Protein AF-A0A1R2CR71-F1 (afdb_monomer_lite)

Structure (mmCIF, N/CA/C/O backbone):
data_AF-A0A1R2CR71-F1
#
_entry.id   AF-A0A1R2CR71-F1
#
loop_
_atom_site.group_PDB
_atom_site.id
_atom_site.type_symbol
_atom_site.label_atom_id
_atom_site.label_alt_id
_atom_site.label_comp_id
_atom_site.label_asym_id
_atom_site.label_entity_id
_atom_site.label_seq_id
_atom_site.pdbx_PDB_ins_code
_atom_site.Cartn_x
_atom_site.Cartn_y
_atom_site.Cartn_z
_atom_site.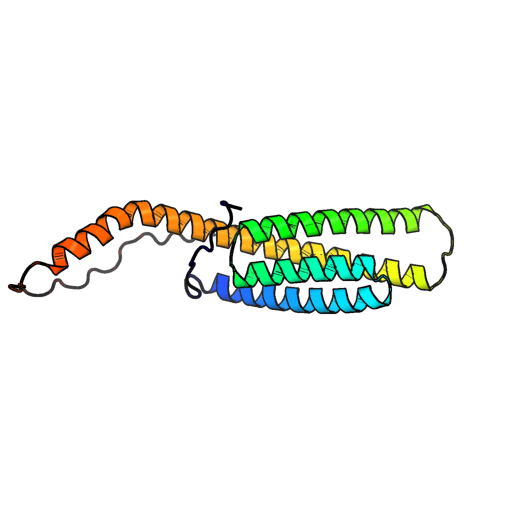occupancy
_atom_site.B_iso_or_equiv
_atom_site.auth_seq_id
_atom_site.auth_comp_id
_atom_site.auth_asym_id
_atom_site.auth_atom_id
_atom_site.pdbx_PDB_model_num
ATOM 1 N N . MET A 1 1 ? -14.706 17.260 5.181 1.00 39.84 1 MET A N 1
ATOM 2 C CA . MET A 1 1 ? -13.830 16.963 6.340 1.00 39.84 1 MET A CA 1
ATOM 3 C C . MET A 1 1 ? -14.576 16.558 7.623 1.00 39.84 1 MET A C 1
ATOM 5 O O . MET A 1 1 ? -13.911 16.230 8.588 1.00 39.84 1 MET A O 1
ATOM 9 N N . LEU A 1 2 ? -15.918 16.475 7.639 1.00 41.12 2 LEU A N 1
ATOM 10 C CA . LEU A 1 2 ? -16.713 16.030 8.805 1.00 41.12 2 LEU A CA 1
ATOM 11 C C . LEU A 1 2 ? -17.022 14.514 8.851 1.00 41.12 2 LEU A C 1
ATOM 13 O O . LEU A 1 2 ? -17.648 14.053 9.793 1.00 41.12 2 LEU A O 1
ATOM 17 N N . LEU A 1 3 ? -16.598 13.733 7.849 1.00 50.47 3 LEU A N 1
ATOM 18 C CA . LEU A 1 3 ? -16.961 12.309 7.711 1.00 50.47 3 LEU A CA 1
ATOM 19 C C . LEU A 1 3 ? -15.910 11.324 8.253 1.00 50.47 3 LEU A C 1
ATOM 21 O O . LEU A 1 3 ? -16.201 10.140 8.365 1.00 50.47 3 LEU A O 1
ATOM 25 N N . CYS A 1 4 ? -14.716 11.797 8.619 1.00 56.44 4 CYS A N 1
ATOM 26 C CA . CYS A 1 4 ? -13.617 10.961 9.115 1.00 56.44 4 CYS A CA 1
ATOM 27 C C . CYS A 1 4 ? -13.248 11.337 10.555 1.00 56.44 4 CYS A C 1
ATOM 29 O O . CYS A 1 4 ? -12.071 11.564 10.837 1.00 56.44 4 CYS A O 1
ATOM 31 N N . LEU A 1 5 ? -14.229 11.487 11.455 1.00 58.25 5 LEU A N 1
ATOM 32 C CA . LEU A 1 5 ? -13.879 11.662 12.865 1.00 58.25 5 LEU A CA 1
ATOM 33 C C . LEU A 1 5 ? -13.056 10.446 13.324 1.00 58.25 5 LEU A C 1
ATOM 35 O O . LEU A 1 5 ? -13.393 9.322 12.935 1.00 58.25 5 LEU A O 1
ATOM 39 N N . PRO A 1 6 ? -11.987 10.652 14.112 1.00 58.53 6 PRO A N 1
ATOM 40 C CA . PRO A 1 6 ? -11.279 9.552 14.737 1.00 58.53 6 PRO A CA 1
ATOM 41 C C . PRO A 1 6 ? -12.280 8.823 15.628 1.00 58.53 6 PRO A C 1
ATOM 43 O O . PRO A 1 6 ? -12.759 9.347 16.630 1.00 58.53 6 PRO A O 1
ATOM 46 N N . THR A 1 7 ? -12.661 7.630 15.201 1.00 58.28 7 THR A N 1
ATOM 47 C CA . THR A 1 7 ? -13.441 6.720 16.021 1.00 58.28 7 THR A CA 1
ATOM 48 C C . THR A 1 7 ? -12.443 6.119 16.990 1.00 58.28 7 THR A C 1
ATOM 50 O O . THR A 1 7 ? -11.529 5.421 16.549 1.00 58.28 7 THR A O 1
ATOM 53 N N . ASP A 1 8 ? -12.577 6.444 18.274 1.00 56.38 8 ASP A N 1
ATOM 54 C CA . ASP A 1 8 ? -11.731 5.966 19.376 1.00 56.38 8 ASP A CA 1
ATOM 55 C C . ASP A 1 8 ? -12.003 4.466 19.633 1.00 56.38 8 ASP A C 1
ATOM 57 O O . ASP A 1 8 ? -12.455 4.030 20.690 1.00 56.38 8 ASP A O 1
ATOM 61 N N . ILE A 1 9 ? -11.847 3.661 18.580 1.00 61.00 9 ILE A N 1
ATOM 62 C CA . ILE A 1 9 ? -12.063 2.220 18.570 1.00 61.00 9 ILE A CA 1
ATOM 63 C C . ILE A 1 9 ? -10.900 1.618 19.349 1.00 61.00 9 ILE A C 1
ATOM 65 O O . ILE A 1 9 ? -9.740 1.743 18.941 1.00 61.00 9 ILE A O 1
ATOM 69 N N . SER A 1 10 ? -11.217 0.964 20.467 1.00 60.25 10 SER A N 1
ATOM 70 C CA . SER A 1 10 ? -10.212 0.365 21.336 1.00 60.25 10 SER A CA 1
ATOM 71 C C . SER A 1 10 ? -9.370 -0.668 20.577 1.00 60.25 10 SER A C 1
ATOM 73 O O . SER A 1 10 ? -9.873 -1.493 19.810 1.00 60.25 10 SER A O 1
ATOM 75 N N . ASP A 1 11 ? -8.056 -0.645 20.813 1.00 57.25 11 ASP A N 1
ATOM 76 C CA . ASP A 1 11 ? -7.079 -1.538 20.170 1.00 57.25 11 ASP A CA 1
ATOM 77 C C . ASP A 1 11 ? -7.269 -3.031 20.513 1.00 57.25 11 ASP A C 1
ATOM 79 O O . ASP A 1 11 ? -6.599 -3.899 19.949 1.00 57.25 11 ASP A O 1
ATOM 83 N N . THR A 1 12 ? -8.182 -3.348 21.433 1.00 56.56 12 THR A N 1
ATOM 84 C CA . THR A 1 12 ? -8.388 -4.683 22.004 1.00 56.56 12 THR A CA 1
ATOM 85 C C . THR A 1 12 ? -9.752 -5.295 21.692 1.00 56.56 12 THR A C 1
ATOM 87 O O . THR A 1 12 ? -10.028 -6.391 22.177 1.00 56.56 12 THR A O 1
ATOM 90 N N . ALA A 1 13 ? -10.585 -4.654 20.864 1.00 57.03 13 ALA A N 1
ATOM 91 C CA . ALA A 1 13 ? -11.950 -5.119 20.607 1.00 57.03 13 ALA A CA 1
ATOM 92 C C . ALA A 1 13 ? -12.018 -6.547 20.027 1.00 57.03 13 ALA A C 1
ATOM 94 O O . ALA A 1 13 ? -12.940 -7.292 20.348 1.00 57.03 13 ALA A O 1
ATOM 95 N N . ASN A 1 14 ? -11.049 -6.963 19.190 1.00 65.94 14 ASN A N 1
ATOM 96 C CA . ASN A 1 14 ? -11.099 -8.291 18.575 1.00 65.94 14 ASN A CA 1
ATOM 97 C C . ASN A 1 14 ? -9.726 -8.866 18.158 1.00 65.94 14 ASN A C 1
ATOM 99 O O . ASN A 1 14 ? -8.893 -8.188 17.553 1.00 65.94 14 ASN A O 1
ATOM 103 N N . CYS A 1 15 ? -9.493 -10.164 18.402 1.00 73.62 15 CYS A N 1
ATOM 104 C CA . CYS A 1 15 ? -8.237 -10.848 18.039 1.00 73.62 15 CYS A CA 1
ATOM 105 C C . CYS A 1 15 ? -8.009 -10.890 16.511 1.00 73.62 15 CYS A C 1
ATOM 107 O O . CYS A 1 15 ? -6.866 -10.860 16.042 1.00 73.62 15 CYS A O 1
ATOM 109 N N . GLN A 1 16 ? -9.089 -10.919 15.722 1.00 76.50 16 GLN A N 1
ATOM 110 C CA . GLN A 1 16 ? -9.027 -10.854 14.257 1.00 76.50 16 GLN A CA 1
ATOM 111 C C . GLN A 1 16 ? -8.498 -9.504 13.753 1.00 76.50 16 GLN A C 1
ATOM 113 O O . GLN A 1 16 ? -7.641 -9.486 12.870 1.00 76.50 16 GLN A O 1
ATOM 118 N N . MET A 1 17 ? -8.909 -8.392 14.367 1.00 76.50 17 MET A N 1
ATOM 119 C CA . MET A 1 17 ? -8.453 -7.046 14.005 1.00 76.50 17 MET A CA 1
ATOM 120 C C . MET A 1 17 ? -6.943 -6.883 14.223 1.00 76.50 17 MET A C 1
ATOM 122 O O . MET A 1 17 ? -6.244 -6.350 13.364 1.00 76.50 17 MET A O 1
ATOM 126 N N . VAL A 1 18 ? -6.406 -7.420 15.325 1.00 80.12 18 VAL A N 1
ATOM 127 C CA . VAL A 1 18 ? -4.958 -7.384 15.605 1.00 80.12 18 VAL A CA 1
ATOM 128 C C . VAL A 1 18 ? -4.166 -8.151 14.543 1.00 80.12 18 VAL A C 1
ATOM 130 O O . VAL A 1 18 ? -3.113 -7.684 14.101 1.00 80.12 18 VAL A O 1
ATOM 133 N N . LYS A 1 19 ? -4.658 -9.318 14.104 1.00 84.88 19 LYS A N 1
ATOM 134 C CA . LYS A 1 19 ? -4.025 -10.086 13.016 1.00 84.88 19 LYS A CA 1
ATOM 135 C C . LYS A 1 19 ? -4.073 -9.312 11.701 1.00 84.88 19 LYS A C 1
ATOM 137 O O . LYS A 1 19 ? -3.054 -9.216 11.020 1.00 84.88 19 LYS A O 1
ATOM 142 N N . LEU A 1 20 ? -5.219 -8.715 11.387 1.00 84.94 20 LEU A N 1
ATOM 143 C CA . LEU A 1 20 ? -5.414 -7.932 10.174 1.00 84.94 20 LEU A CA 1
ATOM 144 C C . LEU A 1 20 ? -4.488 -6.709 10.137 1.00 84.94 20 LEU A C 1
ATOM 146 O O . LEU A 1 20 ? -3.782 -6.511 9.155 1.00 84.94 20 LEU A O 1
ATOM 150 N N . LEU A 1 21 ? -4.381 -5.958 11.237 1.00 84.88 21 LEU A N 1
ATOM 151 C CA . LEU A 1 21 ? -3.468 -4.816 11.349 1.00 84.88 21 LEU A CA 1
ATOM 152 C C . LEU A 1 21 ? -1.995 -5.208 11.174 1.00 84.88 21 LEU A C 1
ATOM 154 O O . LEU A 1 21 ? -1.229 -4.438 10.596 1.00 84.88 21 LEU A O 1
ATOM 158 N N . ARG A 1 22 ? -1.575 -6.396 11.634 1.00 86.62 22 ARG A N 1
ATOM 159 C CA . ARG A 1 22 ? -0.210 -6.893 11.371 1.00 86.62 22 ARG A CA 1
ATOM 160 C C . ARG A 1 22 ? 0.015 -7.169 9.887 1.00 86.62 22 ARG A C 1
ATOM 162 O O . ARG A 1 22 ? 1.062 -6.794 9.368 1.00 86.62 22 ARG A O 1
ATOM 169 N N . ILE A 1 23 ? -0.962 -7.778 9.213 1.00 89.44 23 ILE A N 1
ATOM 170 C CA . ILE A 1 23 ? -0.896 -8.030 7.767 1.00 89.44 23 ILE A CA 1
ATOM 171 C C . ILE A 1 23 ? -0.851 -6.700 7.004 1.00 89.44 23 ILE A C 1
ATOM 173 O O . ILE A 1 23 ? 0.014 -6.528 6.150 1.00 89.44 23 ILE A O 1
ATOM 177 N N . LEU A 1 24 ? -1.702 -5.731 7.361 1.00 87.88 24 LEU A N 1
ATOM 178 C CA . LEU A 1 24 ? -1.701 -4.393 6.755 1.00 87.88 24 LEU A CA 1
ATOM 179 C C . LEU A 1 24 ? -0.365 -3.668 6.965 1.00 87.88 24 LEU A C 1
ATOM 181 O O . LEU A 1 24 ? 0.150 -3.073 6.025 1.00 87.88 24 LEU A O 1
ATOM 185 N N . LYS A 1 25 ? 0.243 -3.756 8.157 1.00 89.19 25 LYS A N 1
ATOM 186 C CA . LYS A 1 25 ? 1.589 -3.207 8.408 1.00 89.19 25 LYS A CA 1
ATOM 187 C C . LYS A 1 25 ? 2.651 -3.860 7.522 1.00 89.19 25 LYS A C 1
ATOM 189 O O . LYS A 1 25 ? 3.493 -3.152 6.977 1.00 89.19 25 LYS A O 1
ATOM 194 N N . GLY A 1 26 ? 2.596 -5.183 7.355 1.00 90.56 26 GLY A N 1
ATOM 195 C CA . GLY A 1 26 ? 3.487 -5.910 6.448 1.00 90.56 26 GLY A CA 1
ATOM 196 C C . GLY A 1 26 ? 3.320 -5.462 4.995 1.00 90.56 26 GLY A C 1
ATOM 197 O O . GLY A 1 26 ? 4.301 -5.113 4.346 1.00 90.56 26 GLY A O 1
ATOM 198 N N . LEU A 1 27 ? 2.077 -5.381 4.512 1.00 90.38 27 LEU A N 1
ATOM 199 C CA . LEU A 1 27 ? 1.762 -4.875 3.172 1.00 90.38 27 LEU A CA 1
ATOM 200 C C . LEU A 1 27 ? 2.230 -3.431 2.982 1.00 90.38 27 LEU A C 1
ATOM 202 O O . LEU A 1 27 ? 2.790 -3.106 1.942 1.00 90.38 27 LEU A O 1
ATOM 206 N N . CYS A 1 28 ? 2.065 -2.579 3.993 1.00 90.75 28 CYS A N 1
ATOM 207 C CA . CYS A 1 28 ? 2.530 -1.199 3.950 1.00 90.75 28 CYS A CA 1
ATOM 208 C C . CYS A 1 28 ? 4.052 -1.120 3.804 1.00 90.75 28 CYS A C 1
ATOM 210 O O . CYS A 1 28 ? 4.543 -0.344 2.989 1.00 90.75 28 CYS A O 1
ATOM 212 N N . ALA A 1 29 ? 4.799 -1.937 4.552 1.00 91.88 29 ALA A N 1
ATOM 213 C CA . ALA A 1 29 ? 6.252 -1.994 4.426 1.00 91.88 29 ALA A CA 1
ATOM 214 C C . ALA A 1 29 ? 6.673 -2.438 3.016 1.00 91.88 29 ALA A C 1
ATOM 216 O O . ALA A 1 29 ? 7.530 -1.802 2.406 1.00 91.88 29 ALA A O 1
ATOM 217 N N . VAL A 1 30 ? 6.021 -3.468 2.464 1.00 91.31 30 VAL A N 1
ATOM 218 C CA . VAL A 1 30 ? 6.276 -3.921 1.087 1.00 91.31 30 VAL A CA 1
ATOM 219 C C . VAL A 1 30 ? 5.948 -2.822 0.074 1.00 91.31 30 VAL A C 1
ATOM 221 O O . VAL A 1 30 ? 6.738 -2.597 -0.837 1.00 91.31 30 VAL A O 1
ATOM 224 N N . GLN A 1 31 ? 4.843 -2.091 0.251 1.00 91.06 31 GLN A N 1
ATOM 225 C CA . GLN A 1 31 ? 4.460 -0.996 -0.643 1.00 91.06 31 GLN A CA 1
ATOM 226 C C . GLN A 1 31 ? 5.474 0.152 -0.624 1.00 91.06 31 GLN A C 1
ATOM 228 O O . GLN A 1 31 ? 5.801 0.687 -1.679 1.00 91.06 31 GLN A O 1
ATOM 233 N N . VAL A 1 32 ? 6.007 0.510 0.549 1.00 91.94 32 VAL A N 1
ATOM 234 C CA . VAL A 1 32 ? 7.067 1.526 0.663 1.00 91.94 32 VAL A CA 1
ATOM 235 C C . VAL A 1 32 ? 8.339 1.056 -0.038 1.00 91.94 32 VAL A C 1
ATOM 237 O O . VAL A 1 32 ? 8.898 1.808 -0.833 1.00 91.94 32 VAL A O 1
ATOM 240 N N . CYS A 1 33 ? 8.771 -0.187 0.197 1.00 91.38 33 CYS A N 1
ATOM 241 C CA . CYS A 1 33 ? 9.940 -0.747 -0.482 1.00 91.38 33 CYS A CA 1
ATOM 242 C C . CYS A 1 33 ? 9.760 -0.731 -2.006 1.00 91.38 33 CYS A C 1
ATOM 244 O O . CYS A 1 33 ? 10.646 -0.274 -2.722 1.00 91.38 33 CYS A O 1
ATOM 246 N N . LEU A 1 34 ? 8.599 -1.173 -2.497 1.00 88.56 34 LEU A N 1
ATOM 247 C CA . LEU A 1 34 ? 8.275 -1.186 -3.924 1.00 88.56 34 LEU A CA 1
ATOM 248 C C . LEU A 1 34 ? 8.250 0.240 -4.500 1.00 88.56 34 LEU A C 1
ATOM 250 O O . LEU A 1 34 ? 8.779 0.463 -5.583 1.00 88.56 34 LEU A O 1
ATOM 254 N N . GLY A 1 35 ? 7.735 1.219 -3.753 1.00 88.88 35 GLY A N 1
ATOM 255 C CA . GLY A 1 35 ? 7.747 2.633 -4.143 1.00 88.88 35 GLY A CA 1
ATOM 256 C C . GLY A 1 35 ? 9.151 3.206 -4.278 1.00 88.88 35 GLY A C 1
ATOM 257 O O . GLY A 1 35 ? 9.436 3.885 -5.261 1.00 88.88 35 GLY A O 1
ATOM 258 N N . ILE A 1 36 ? 10.045 2.874 -3.345 1.00 90.69 36 ILE A N 1
ATOM 259 C CA . ILE A 1 36 ? 11.458 3.269 -3.415 1.00 90.69 36 ILE A CA 1
ATOM 260 C C . ILE A 1 36 ? 12.130 2.637 -4.642 1.00 90.69 36 ILE A C 1
ATOM 262 O O . ILE A 1 36 ? 12.837 3.335 -5.362 1.00 90.69 36 ILE A O 1
ATOM 266 N N . PHE A 1 37 ? 11.875 1.353 -4.926 1.00 89.12 37 PHE A N 1
ATOM 267 C CA . PHE A 1 37 ? 12.409 0.695 -6.125 1.00 89.12 37 PHE A CA 1
ATOM 268 C C . PHE A 1 37 ? 11.903 1.332 -7.425 1.00 89.12 37 PHE A C 1
ATOM 270 O O . PHE A 1 37 ? 12.702 1.563 -8.328 1.00 89.12 37 PHE A O 1
ATOM 277 N N . ILE A 1 38 ? 10.610 1.668 -7.511 1.00 86.69 38 ILE A N 1
ATOM 278 C CA . ILE A 1 38 ? 10.045 2.366 -8.680 1.00 86.69 38 ILE A CA 1
ATOM 279 C C . ILE A 1 38 ? 10.670 3.743 -8.854 1.00 86.69 38 ILE A C 1
ATOM 281 O O . ILE A 1 38 ? 10.939 4.139 -9.982 1.00 86.69 38 ILE A O 1
ATOM 285 N N . MET A 1 39 ? 10.933 4.460 -7.761 1.00 89.06 39 MET A N 1
ATOM 286 C CA . MET A 1 39 ? 11.471 5.818 -7.816 1.00 89.06 39 MET A CA 1
ATOM 287 C C . MET A 1 39 ? 12.841 5.896 -8.515 1.00 89.06 39 MET A C 1
ATOM 289 O O . MET A 1 39 ? 13.167 6.937 -9.079 1.00 89.06 39 MET A O 1
ATOM 293 N N . PHE A 1 40 ? 13.622 4.808 -8.520 1.00 87.50 40 PHE A N 1
ATOM 294 C CA . PHE A 1 40 ? 14.883 4.730 -9.269 1.00 87.50 40 PHE A CA 1
ATOM 295 C C . PHE A 1 40 ? 14.698 4.639 -10.790 1.00 87.50 40 PHE A C 1
ATOM 297 O O . PHE A 1 40 ? 15.634 4.950 -11.520 1.00 87.50 40 PHE A O 1
ATOM 304 N N . ILE A 1 41 ? 13.523 4.216 -11.260 1.00 84.56 41 ILE A N 1
ATOM 305 C CA . ILE A 1 41 ? 13.203 4.048 -12.685 1.00 84.56 41 ILE A CA 1
ATOM 306 C C . ILE A 1 41 ? 12.333 5.215 -13.165 1.00 84.56 41 ILE A C 1
ATOM 308 O O . ILE A 1 41 ? 12.655 5.871 -14.150 1.00 84.56 41 ILE A O 1
ATOM 312 N N . ASP A 1 42 ? 11.242 5.491 -12.450 1.00 84.69 42 ASP A N 1
ATOM 313 C CA . ASP A 1 42 ? 10.310 6.580 -12.731 1.00 84.69 42 ASP A CA 1
ATOM 314 C C . ASP A 1 42 ? 9.929 7.301 -11.431 1.00 84.69 42 ASP A C 1
ATOM 316 O O . ASP A 1 42 ? 9.157 6.812 -10.597 1.00 84.69 42 ASP A O 1
ATOM 320 N N . ILE A 1 43 ? 10.473 8.507 -11.277 1.00 87.12 43 ILE A N 1
ATOM 321 C CA . ILE A 1 43 ? 10.291 9.353 -10.097 1.00 87.12 43 ILE A CA 1
ATOM 322 C C . ILE A 1 43 ? 8.809 9.687 -9.886 1.00 87.12 43 ILE A C 1
ATOM 324 O O . ILE A 1 43 ? 8.346 9.687 -8.744 1.00 87.12 43 ILE A O 1
ATOM 328 N N . TRP A 1 44 ? 8.047 9.954 -10.952 1.00 86.00 44 TRP A N 1
ATOM 329 C CA . TRP A 1 44 ? 6.659 10.402 -10.817 1.00 86.00 44 TRP A CA 1
ATOM 330 C C . TRP A 1 44 ? 5.756 9.272 -10.317 1.00 86.00 44 TRP A C 1
ATOM 332 O O . TRP A 1 44 ? 5.019 9.444 -9.339 1.00 86.00 44 TRP A O 1
ATOM 342 N N . SER A 1 45 ? 5.872 8.090 -10.928 1.00 84.25 45 SER A N 1
ATOM 343 C CA . SER A 1 45 ? 5.174 6.881 -10.473 1.00 84.25 45 SER A CA 1
ATOM 344 C C . SER A 1 45 ? 5.598 6.480 -9.055 1.00 84.25 45 SER A C 1
ATOM 346 O O . SER A 1 45 ? 4.747 6.149 -8.223 1.00 84.25 45 SER A O 1
ATOM 348 N N . GLY A 1 46 ? 6.890 6.602 -8.725 1.00 86.44 46 GLY A N 1
ATOM 349 C CA . GLY A 1 46 ? 7.410 6.339 -7.380 1.00 86.44 46 GLY A CA 1
ATOM 350 C C . GLY A 1 46 ? 6.806 7.256 -6.310 1.00 86.44 46 GLY A C 1
ATOM 351 O O . GLY A 1 46 ? 6.375 6.779 -5.257 1.00 86.44 46 GLY A O 1
ATOM 352 N N . ILE A 1 47 ? 6.700 8.561 -6.591 1.00 88.69 47 ILE A N 1
ATOM 353 C CA . ILE A 1 47 ? 6.082 9.541 -5.680 1.00 88.69 47 ILE A CA 1
ATOM 354 C C . ILE A 1 47 ? 4.604 9.215 -5.445 1.00 88.69 47 ILE A C 1
ATOM 356 O O . ILE A 1 47 ? 4.153 9.234 -4.297 1.00 88.69 47 ILE A O 1
ATOM 360 N N . MET A 1 48 ? 3.852 8.877 -6.496 1.00 86.88 48 MET A N 1
ATOM 361 C CA . MET A 1 48 ? 2.442 8.491 -6.359 1.00 86.88 48 MET A CA 1
ATOM 362 C C . MET A 1 48 ? 2.278 7.230 -5.501 1.00 86.88 48 MET A C 1
ATOM 364 O O . MET A 1 48 ? 1.392 7.174 -4.641 1.00 86.88 48 MET A O 1
ATOM 368 N N . LEU A 1 49 ? 3.168 6.247 -5.665 1.00 87.56 49 LEU A N 1
ATOM 369 C CA . LEU A 1 49 ? 3.146 5.022 -4.867 1.00 87.56 49 LEU A CA 1
ATOM 370 C C . LEU A 1 49 ? 3.466 5.287 -3.386 1.00 87.56 49 LEU A C 1
ATOM 372 O O . LEU A 1 49 ? 2.824 4.716 -2.500 1.00 87.56 49 LEU A O 1
ATOM 376 N N . LEU A 1 50 ? 4.428 6.175 -3.112 1.00 89.25 50 LEU A N 1
ATOM 377 C CA . LEU A 1 50 ? 4.777 6.608 -1.756 1.00 89.25 50 LEU A CA 1
ATOM 378 C C . LEU A 1 50 ? 3.651 7.412 -1.102 1.00 89.25 50 LEU A C 1
ATOM 380 O O . LEU A 1 50 ? 3.376 7.222 0.084 1.00 89.25 50 LEU A O 1
ATOM 384 N N . LEU A 1 51 ? 2.952 8.257 -1.863 1.00 89.12 51 LEU A N 1
ATOM 385 C CA . LEU A 1 51 ? 1.769 8.964 -1.377 1.00 89.12 51 LEU A CA 1
ATOM 386 C C . LEU A 1 51 ? 0.660 7.975 -0.988 1.00 89.12 51 LEU A C 1
ATOM 388 O O . LEU A 1 51 ? 0.056 8.105 0.080 1.00 89.12 51 LEU A O 1
ATOM 392 N N . ALA A 1 52 ? 0.432 6.944 -1.807 1.00 87.62 52 ALA A N 1
ATOM 393 C CA . ALA A 1 52 ? -0.508 5.876 -1.481 1.00 87.62 52 ALA A CA 1
ATOM 394 C C . ALA A 1 52 ? -0.085 5.108 -0.215 1.00 87.62 52 ALA A C 1
ATOM 396 O O . ALA A 1 52 ? -0.925 4.828 0.643 1.00 87.62 52 ALA A O 1
ATOM 397 N N . ALA A 1 53 ? 1.211 4.829 -0.047 1.00 89.25 53 ALA A N 1
ATOM 398 C CA . ALA A 1 53 ? 1.740 4.211 1.167 1.00 89.25 53 ALA A CA 1
ATOM 399 C C . ALA A 1 53 ? 1.554 5.105 2.407 1.00 89.25 53 ALA A C 1
ATOM 401 O O . ALA A 1 53 ? 1.198 4.608 3.474 1.00 89.25 53 ALA A O 1
ATOM 402 N N . LEU A 1 54 ? 1.712 6.426 2.275 1.00 88.69 54 LEU A N 1
ATOM 403 C CA . LEU A 1 54 ? 1.465 7.383 3.357 1.00 88.69 54 LEU A CA 1
ATOM 404 C C . LEU A 1 54 ? -0.004 7.366 3.796 1.00 88.69 54 LEU A C 1
ATOM 406 O O . LEU A 1 54 ? -0.290 7.305 4.993 1.00 88.69 54 LEU A O 1
ATOM 410 N N . ILE A 1 55 ? -0.944 7.347 2.846 1.00 87.56 55 ILE A N 1
ATOM 411 C CA . ILE A 1 55 ? -2.374 7.190 3.157 1.00 87.56 55 ILE A CA 1
ATOM 412 C C . ILE A 1 55 ? -2.617 5.857 3.871 1.00 87.56 55 ILE A C 1
ATOM 414 O O . ILE A 1 55 ? -3.404 5.796 4.814 1.00 87.56 55 ILE A O 1
ATOM 418 N N . PHE A 1 56 ? -1.908 4.800 3.484 1.00 87.62 56 PHE A N 1
ATOM 419 C CA . PHE A 1 56 ? -2.035 3.500 4.129 1.00 87.62 56 PHE A CA 1
ATOM 420 C C . PHE A 1 56 ? -1.524 3.498 5.580 1.00 87.62 56 PHE A C 1
ATOM 422 O O . PHE A 1 56 ? -2.161 2.916 6.460 1.00 87.62 56 PHE A O 1
ATOM 429 N N . VAL A 1 57 ? -0.447 4.233 5.876 1.00 87.88 57 VAL A N 1
ATOM 430 C CA . VAL A 1 57 ? -0.006 4.487 7.261 1.00 87.88 57 VAL A CA 1
ATOM 431 C C . VAL A 1 57 ? -1.083 5.238 8.043 1.00 87.88 57 VAL A C 1
ATOM 433 O O . VAL A 1 57 ? -1.402 4.858 9.174 1.00 87.88 57 VAL A O 1
ATOM 436 N N . LEU A 1 58 ? -1.699 6.257 7.436 1.00 85.31 58 LEU A N 1
ATOM 437 C CA . LEU A 1 58 ? -2.795 6.996 8.064 1.00 85.31 58 LEU A CA 1
ATOM 438 C C . LEU A 1 58 ? -4.003 6.101 8.352 1.00 85.31 58 LEU A C 1
ATOM 440 O O . LEU A 1 58 ? -4.618 6.252 9.406 1.00 85.31 58 LEU A O 1
ATOM 444 N N . VAL A 1 59 ? -4.325 5.145 7.478 1.00 85.00 59 VAL A N 1
ATOM 445 C CA . VAL A 1 59 ? -5.368 4.136 7.730 1.00 85.00 59 VAL A CA 1
ATOM 446 C C . VAL A 1 59 ? -5.043 3.319 8.981 1.00 85.00 59 VAL A C 1
ATOM 448 O O . VAL A 1 59 ? -5.909 3.139 9.835 1.00 85.00 59 VAL A O 1
ATOM 451 N N . ILE A 1 60 ? -3.797 2.863 9.124 1.00 84.56 60 ILE A N 1
ATOM 452 C CA . ILE A 1 60 ? -3.364 2.055 10.276 1.00 84.56 60 ILE A CA 1
ATOM 453 C C . ILE A 1 60 ? -3.441 2.860 11.582 1.00 84.56 60 ILE A C 1
ATOM 455 O O . ILE A 1 60 ? -3.793 2.303 12.622 1.00 84.56 60 ILE A O 1
ATOM 459 N N . TRP A 1 61 ? -3.112 4.154 11.540 1.00 83.00 61 TRP A N 1
ATOM 460 C CA . TRP A 1 61 ? -3.099 5.019 12.725 1.00 83.00 61 TRP A CA 1
ATOM 461 C C . TRP A 1 61 ? -4.492 5.498 13.124 1.00 83.00 61 TRP A C 1
ATOM 463 O O . TRP A 1 61 ? -4.881 5.369 14.280 1.00 83.00 61 TRP A O 1
ATOM 473 N N . THR A 1 62 ? -5.244 6.043 12.168 1.00 80.00 62 THR A N 1
ATOM 474 C CA . T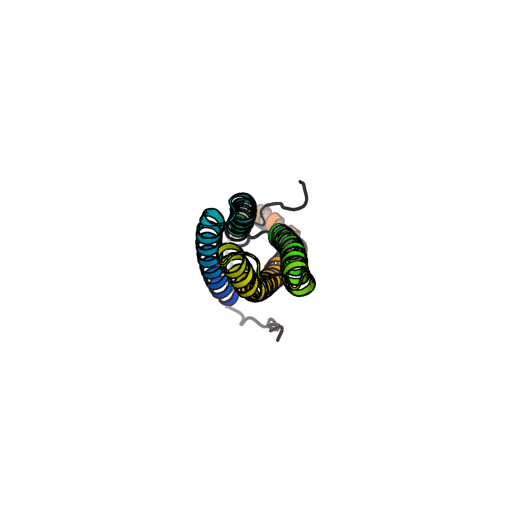HR A 1 62 ? -6.561 6.648 12.425 1.00 80.00 62 THR A CA 1
ATOM 475 C C . THR A 1 62 ? -7.677 5.619 12.526 1.00 80.00 62 THR A C 1
ATOM 477 O O . THR A 1 62 ? -8.747 5.944 13.033 1.00 80.00 62 THR A O 1
ATOM 480 N N . LYS A 1 63 ? -7.453 4.399 12.011 1.00 80.12 63 LYS A N 1
ATOM 481 C CA . LYS A 1 63 ? -8.438 3.307 11.944 1.00 80.12 63 LYS A CA 1
ATOM 482 C C . LYS A 1 63 ? -9.780 3.740 11.338 1.00 80.12 63 LYS A C 1
ATOM 484 O O . LYS A 1 63 ? -10.827 3.173 11.634 1.00 80.12 63 LYS A O 1
ATOM 489 N N . SER A 1 64 ? -9.752 4.756 10.474 1.00 81.31 64 SER A N 1
ATOM 490 C CA . SER A 1 64 ? -10.949 5.318 9.862 1.00 81.31 64 SER A CA 1
ATOM 491 C C . SER A 1 64 ? -11.300 4.565 8.582 1.00 81.31 64 SER A C 1
ATOM 493 O O . SER A 1 64 ? -10.542 4.561 7.609 1.00 81.31 64 SER A O 1
ATOM 495 N N . TRP A 1 65 ? -12.494 3.977 8.556 1.00 82.06 65 TRP A N 1
ATOM 496 C CA . TRP A 1 65 ? -13.074 3.312 7.386 1.00 82.06 65 TRP A CA 1
ATOM 497 C C . TRP A 1 65 ? -13.088 4.188 6.120 1.00 82.06 65 TRP A C 1
ATOM 499 O O . TRP A 1 65 ? -12.886 3.679 5.019 1.00 82.06 65 TRP A O 1
ATOM 509 N N . CYS A 1 66 ? -13.258 5.505 6.250 1.00 83.81 66 CYS A N 1
ATOM 510 C CA . CYS A 1 66 ? -13.230 6.426 5.114 1.00 83.81 66 CYS A CA 1
ATOM 511 C C . CYS A 1 66 ? -11.851 6.500 4.446 1.00 83.81 66 CYS A C 1
ATOM 513 O O . CYS A 1 66 ? -11.766 6.554 3.219 1.00 83.81 66 CYS A O 1
ATOM 515 N N . MET A 1 67 ? -10.769 6.453 5.229 1.00 85.94 67 MET A N 1
ATOM 516 C CA . MET A 1 67 ? -9.407 6.464 4.688 1.00 85.94 67 MET A CA 1
ATOM 517 C C . MET A 1 67 ? -9.116 5.173 3.910 1.00 85.94 67 MET A C 1
ATOM 519 O O . MET A 1 67 ? -8.440 5.225 2.884 1.00 85.94 67 MET A O 1
ATOM 523 N N . CYS A 1 68 ? -9.696 4.035 4.321 1.00 86.88 68 CYS A N 1
ATOM 524 C CA . CYS A 1 68 ? -9.623 2.788 3.551 1.00 86.88 68 CYS A CA 1
ATOM 525 C C . CYS A 1 68 ? -10.254 2.942 2.161 1.00 86.88 68 CYS A C 1
ATOM 527 O O . CYS A 1 68 ? -9.675 2.496 1.175 1.00 86.88 68 CYS A O 1
ATOM 529 N N . VAL A 1 69 ? -11.422 3.589 2.068 1.00 89.12 69 VAL A N 1
ATOM 530 C CA . VAL A 1 69 ? -12.102 3.816 0.780 1.00 89.12 69 VAL A CA 1
ATOM 531 C C . VAL A 1 69 ? -11.272 4.728 -0.120 1.00 89.12 69 VAL A C 1
ATOM 533 O O . VAL A 1 69 ? -11.074 4.408 -1.290 1.00 89.12 69 VAL A O 1
ATOM 536 N N . MET A 1 70 ? -10.740 5.824 0.426 1.00 88.19 70 MET A N 1
ATOM 537 C CA . MET A 1 70 ? -9.875 6.740 -0.327 1.00 88.19 70 MET A CA 1
ATOM 538 C C . MET A 1 70 ? -8.622 6.027 -0.849 1.00 88.19 70 MET A C 1
ATOM 540 O O . MET A 1 70 ? -8.255 6.207 -2.009 1.00 88.19 70 MET A O 1
ATOM 544 N N . TYR A 1 71 ? -8.011 5.165 -0.031 1.00 90.50 71 TYR A N 1
ATOM 545 C CA . TYR A 1 71 ? -6.885 4.335 -0.457 1.00 90.50 71 TYR A CA 1
ATOM 546 C C . TYR A 1 71 ? -7.270 3.375 -1.593 1.00 90.50 71 TYR A C 1
ATOM 548 O O . TYR A 1 71 ? -6.546 3.295 -2.584 1.00 90.50 71 TYR A O 1
ATOM 556 N N . ILE A 1 72 ? -8.411 2.679 -1.495 1.00 91.19 72 ILE A N 1
ATOM 557 C CA . ILE A 1 72 ? -8.880 1.759 -2.546 1.00 91.19 72 ILE A CA 1
ATOM 558 C C . ILE A 1 72 ? -9.096 2.507 -3.866 1.00 91.19 72 ILE A C 1
ATOM 560 O O . ILE A 1 72 ? -8.645 2.035 -4.907 1.00 91.19 72 ILE A O 1
ATOM 564 N N . LEU A 1 73 ? -9.747 3.674 -3.834 1.00 91.38 73 LEU A N 1
ATOM 565 C CA . LEU A 1 73 ? -9.974 4.485 -5.035 1.00 91.38 73 LEU A CA 1
ATOM 566 C C . LEU A 1 73 ? -8.656 4.924 -5.680 1.00 91.38 73 LEU A C 1
ATOM 568 O O . LEU A 1 73 ? -8.500 4.798 -6.893 1.00 91.38 73 LEU A O 1
ATOM 572 N N . LEU A 1 74 ? -7.692 5.373 -4.872 1.00 90.31 74 LEU A N 1
ATOM 573 C CA . LEU A 1 74 ? -6.373 5.760 -5.366 1.00 90.31 74 LEU A CA 1
ATOM 574 C C . LEU A 1 74 ? -5.636 4.571 -6.004 1.00 90.31 74 LEU A C 1
ATOM 576 O O . LEU A 1 74 ? -5.090 4.705 -7.097 1.00 90.31 74 LEU A O 1
ATOM 580 N N . CYS A 1 75 ? -5.680 3.394 -5.371 1.00 89.75 75 CYS A N 1
ATOM 581 C CA . CYS A 1 75 ? -5.077 2.177 -5.919 1.00 89.75 75 CYS A CA 1
ATOM 582 C C . CYS A 1 75 ? -5.745 1.739 -7.227 1.00 89.75 75 CYS A C 1
ATOM 584 O O . CYS A 1 75 ? -5.054 1.281 -8.130 1.00 89.75 75 CYS A O 1
ATOM 586 N N . MET A 1 76 ? -7.066 1.899 -7.357 1.00 90.31 76 MET A N 1
ATOM 587 C CA . MET A 1 76 ? -7.789 1.589 -8.597 1.00 90.31 76 MET A CA 1
ATOM 588 C C . MET A 1 76 ? -7.411 2.532 -9.746 1.00 90.31 76 MET A C 1
ATOM 590 O O . MET A 1 76 ? -7.232 2.073 -10.874 1.00 90.31 76 MET A O 1
ATOM 594 N N . MET A 1 77 ? -7.252 3.832 -9.472 1.00 89.69 77 MET A N 1
ATOM 595 C CA . MET A 1 77 ? -6.789 4.797 -10.478 1.00 89.69 77 MET A CA 1
ATOM 596 C C . MET A 1 77 ? -5.363 4.484 -10.956 1.00 89.69 77 MET A C 1
ATOM 598 O O . MET A 1 77 ? -5.089 4.500 -12.159 1.00 89.69 77 MET A O 1
ATOM 602 N N . ASP A 1 78 ? -4.464 4.149 -10.028 1.00 88.31 78 ASP A N 1
ATOM 603 C CA . ASP A 1 78 ? -3.083 3.776 -10.358 1.00 88.31 78 ASP A CA 1
ATOM 604 C C . ASP A 1 78 ? -3.013 2.426 -11.100 1.00 88.31 78 ASP A C 1
ATOM 606 O O . ASP A 1 78 ? -2.244 2.266 -12.052 1.00 88.31 78 ASP A O 1
ATOM 610 N N . LEU A 1 79 ? -3.885 1.471 -10.751 1.00 87.75 79 LEU A N 1
ATOM 611 C CA . LEU A 1 79 ? -4.052 0.217 -11.491 1.00 87.75 79 LEU A CA 1
ATOM 612 C C . LEU A 1 79 ? -4.499 0.457 -12.933 1.00 87.75 79 LEU A C 1
ATOM 614 O O . LEU A 1 79 ? -3.899 -0.107 -13.843 1.00 87.75 79 LEU A O 1
ATOM 618 N N . MET A 1 80 ? -5.510 1.301 -13.165 1.00 89.44 80 MET A N 1
ATOM 619 C CA . MET A 1 80 ? -5.948 1.621 -14.530 1.00 89.44 80 MET A CA 1
ATOM 620 C C . MET A 1 80 ? -4.822 2.236 -15.360 1.00 89.44 80 MET A C 1
ATOM 622 O O . MET A 1 80 ? -4.605 1.821 -16.497 1.00 89.44 80 MET A O 1
ATOM 626 N N . THR A 1 81 ? -4.074 3.172 -14.775 1.00 86.94 81 THR A N 1
ATOM 627 C CA . THR A 1 81 ? -2.928 3.807 -15.441 1.00 86.94 81 THR A CA 1
ATOM 628 C C . THR A 1 81 ? -1.851 2.774 -15.785 1.00 86.94 81 THR A C 1
ATOM 630 O O . THR A 1 81 ? -1.323 2.763 -16.895 1.00 86.94 81 THR A O 1
ATOM 633 N N . SER A 1 82 ? -1.590 1.842 -14.865 1.00 84.44 82 SER A N 1
ATOM 634 C CA . SER A 1 82 ? -0.643 0.740 -15.060 1.00 84.44 82 SER A CA 1
ATOM 635 C C . SER A 1 82 ? -1.078 -0.204 -16.192 1.00 84.44 82 SER A C 1
ATOM 637 O O . SER A 1 82 ? -0.258 -0.580 -17.025 1.00 84.44 82 SER A O 1
ATOM 639 N N . ILE A 1 83 ? -2.370 -0.553 -16.266 1.00 87.56 83 ILE A N 1
ATOM 640 C CA . ILE A 1 83 ? -2.925 -1.396 -17.340 1.00 87.56 83 ILE A CA 1
ATOM 641 C C . ILE A 1 83 ? -2.807 -0.694 -18.695 1.00 87.56 83 ILE A C 1
ATOM 643 O O . ILE A 1 83 ? -2.425 -1.335 -19.669 1.00 87.56 83 ILE A O 1
ATOM 647 N N . MET A 1 84 ? -3.109 0.607 -18.769 1.00 86.94 84 MET A N 1
ATOM 648 C CA . MET A 1 84 ? -2.965 1.380 -20.009 1.00 86.94 84 MET A CA 1
ATOM 649 C C . MET A 1 84 ? -1.515 1.394 -20.498 1.00 86.94 84 MET A C 1
ATOM 651 O O . MET A 1 84 ? -1.270 1.183 -21.682 1.00 86.94 84 MET A O 1
ATOM 655 N N . LEU A 1 85 ? -0.554 1.581 -19.590 1.00 83.31 85 LEU A N 1
ATOM 656 C CA . LEU A 1 85 ? 0.867 1.592 -19.932 1.00 83.31 85 LEU A CA 1
ATOM 657 C C . LEU A 1 85 ? 1.337 0.231 -20.463 1.00 83.31 85 LEU A C 1
ATOM 659 O O . LEU A 1 85 ? 1.993 0.162 -21.501 1.00 83.31 85 LEU A O 1
ATOM 663 N N . VAL A 1 86 ? 0.949 -0.855 -19.791 1.00 84.62 86 VAL A N 1
ATOM 664 C CA . VAL A 1 86 ? 1.244 -2.224 -20.239 1.00 84.62 86 VAL A CA 1
ATOM 665 C C . VAL A 1 86 ? 0.557 -2.531 -21.576 1.00 84.62 86 VAL A C 1
ATOM 667 O O . VAL A 1 86 ? 1.164 -3.136 -22.456 1.00 84.62 86 VAL A O 1
ATOM 670 N N . GLY A 1 87 ? -0.692 -2.098 -21.758 1.00 84.94 87 GLY A N 1
ATOM 671 C CA . GLY A 1 87 ? -1.441 -2.278 -23.003 1.00 84.94 87 GLY A CA 1
ATOM 672 C C . GLY A 1 87 ? -0.787 -1.571 -24.189 1.00 84.94 87 GLY A C 1
ATOM 673 O O . GLY A 1 87 ? -0.640 -2.175 -25.249 1.00 84.94 87 GLY A O 1
ATOM 674 N N . ASN A 1 88 ? -0.327 -0.333 -23.992 1.00 84.56 88 ASN A N 1
ATOM 675 C CA . ASN A 1 88 ? 0.404 0.414 -25.017 1.00 84.56 88 ASN A CA 1
ATOM 676 C C . ASN A 1 88 ? 1.719 -0.285 -25.389 1.00 84.56 88 ASN A C 1
ATOM 678 O O . ASN A 1 88 ? 2.014 -0.425 -26.573 1.00 84.56 88 ASN A O 1
ATOM 682 N N . TYR A 1 89 ? 2.453 -0.812 -24.402 1.00 81.44 89 TYR A N 1
ATOM 683 C CA . TYR A 1 89 ? 3.685 -1.567 -24.648 1.00 81.44 89 TYR A CA 1
ATOM 684 C C . TYR A 1 89 ? 3.462 -2.794 -25.546 1.00 81.44 89 TYR A C 1
ATOM 686 O O . TYR A 1 89 ? 4.219 -3.017 -26.487 1.00 81.44 89 TYR A O 1
ATOM 694 N N . PHE A 1 90 ? 2.403 -3.574 -25.302 1.00 82.56 90 PHE A N 1
ATOM 695 C CA . PHE A 1 90 ? 2.084 -4.729 -26.152 1.00 82.56 90 PHE A CA 1
ATOM 696 C C . PHE A 1 90 ? 1.486 -4.343 -27.510 1.00 82.56 90 PHE A C 1
ATOM 698 O O . PHE A 1 90 ? 1.596 -5.116 -28.459 1.00 82.56 90 PHE A O 1
ATOM 705 N N . SER A 1 91 ? 0.842 -3.178 -27.612 1.00 84.12 91 SER A N 1
ATOM 706 C CA . SER A 1 91 ? 0.224 -2.713 -28.855 1.00 84.12 91 SER A CA 1
ATOM 707 C C . SER A 1 91 ? 1.246 -2.187 -29.864 1.00 84.12 91 SER A C 1
ATOM 709 O O . SER A 1 91 ? 1.037 -2.349 -31.066 1.00 84.12 91 SER A O 1
ATOM 711 N N . ASP A 1 92 ? 2.332 -1.559 -29.406 1.00 75.56 92 ASP A N 1
ATOM 712 C CA . ASP A 1 92 ? 3.234 -0.826 -30.300 1.00 75.56 92 ASP A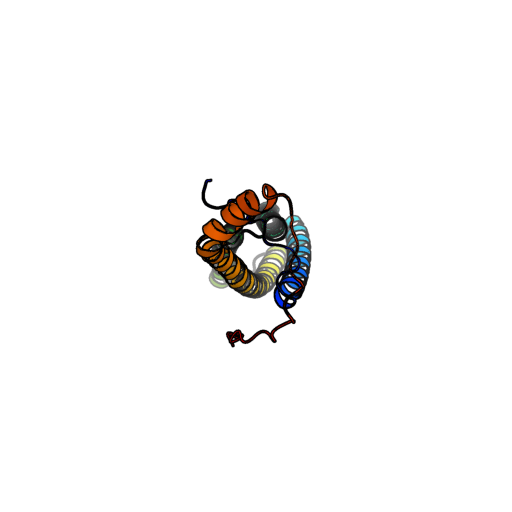 CA 1
ATOM 713 C C . ASP A 1 92 ? 4.247 -1.698 -31.066 1.00 75.56 92 ASP A C 1
ATOM 715 O O . ASP A 1 92 ? 4.927 -1.171 -31.942 1.00 75.56 92 ASP A O 1
ATOM 719 N N . ASN A 1 93 ? 4.327 -3.019 -30.831 1.00 60.34 93 ASN A N 1
ATOM 720 C CA . ASN A 1 93 ? 5.163 -3.997 -31.572 1.00 60.34 93 ASN A CA 1
ATOM 721 C C . ASN A 1 93 ? 6.648 -3.617 -31.787 1.00 60.34 93 ASN A C 1
ATOM 723 O O . ASN A 1 93 ? 7.369 -4.309 -32.510 1.00 60.34 93 ASN A O 1
ATOM 727 N N . ASN A 1 94 ? 7.125 -2.542 -31.168 1.00 56.84 94 ASN A N 1
ATOM 728 C CA . ASN A 1 94 ? 8.486 -2.067 -31.296 1.00 56.84 94 ASN A CA 1
ATOM 729 C C . ASN A 1 94 ? 9.335 -2.681 -30.183 1.00 56.84 94 ASN A C 1
ATOM 731 O O . ASN A 1 94 ? 8.900 -2.702 -29.030 1.00 56.84 94 ASN A O 1
ATOM 735 N N . PRO A 1 95 ? 10.556 -3.147 -30.491 1.00 58.06 95 PRO A N 1
ATOM 736 C CA . PRO A 1 95 ? 11.521 -3.526 -29.474 1.00 58.06 95 PRO A CA 1
ATOM 737 C C . PRO A 1 95 ? 12.017 -2.242 -28.800 1.00 58.06 95 PRO A C 1
ATOM 739 O O . PRO A 1 95 ? 13.062 -1.699 -29.147 1.00 58.06 95 PRO A O 1
ATOM 742 N N . THR A 1 96 ? 11.214 -1.685 -27.896 1.00 57.06 96 THR A N 1
ATOM 743 C CA . THR A 1 96 ? 11.646 -0.583 -27.037 1.00 57.06 96 THR A CA 1
ATOM 744 C C . THR A 1 96 ? 12.808 -1.055 -26.174 1.00 57.06 96 THR A C 1
ATOM 746 O O . THR A 1 96 ? 12.783 -2.181 -25.677 1.00 57.06 96 THR A O 1
ATOM 749 N N . GLU A 1 97 ? 13.790 -0.165 -26.042 1.00 65.56 97 GLU A N 1
ATOM 750 C CA . GLU A 1 97 ? 15.032 -0.260 -25.271 1.00 65.56 97 GLU A CA 1
ATOM 751 C C . GLU A 1 97 ? 14.884 -1.053 -23.960 1.00 65.56 97 GLU A C 1
ATOM 753 O O . GLU A 1 97 ? 13.843 -0.992 -23.302 1.00 65.56 97 GLU A O 1
ATOM 758 N N . ASP A 1 98 ? 15.937 -1.778 -23.566 1.00 67.62 98 ASP A N 1
ATOM 759 C CA . ASP A 1 98 ? 15.958 -2.684 -22.402 1.00 67.62 98 ASP A CA 1
ATOM 760 C C . ASP A 1 98 ? 15.409 -2.043 -21.106 1.00 67.62 98 ASP A C 1
ATOM 762 O O . ASP A 1 98 ? 14.772 -2.717 -20.291 1.00 67.62 98 ASP A O 1
ATOM 766 N N . ASP A 1 99 ? 15.560 -0.725 -20.946 1.00 67.69 99 ASP A N 1
ATOM 767 C CA . ASP A 1 99 ? 15.035 0.046 -19.813 1.00 67.69 99 ASP A CA 1
ATOM 768 C C . ASP A 1 99 ? 13.494 0.027 -19.729 1.00 67.69 99 ASP A C 1
ATOM 770 O O . ASP A 1 99 ? 12.915 -0.026 -18.637 1.00 67.69 99 ASP A O 1
ATOM 774 N N . PHE A 1 100 ? 12.800 -0.012 -20.871 1.00 76.00 100 PHE A N 1
ATOM 775 C CA . PHE A 1 100 ? 11.337 -0.076 -20.930 1.00 76.00 100 PHE A CA 1
ATOM 776 C C . PHE A 1 100 ? 10.806 -1.463 -20.544 1.00 76.00 100 PHE A C 1
ATOM 778 O O . PHE A 1 100 ? 9.744 -1.578 -19.926 1.00 76.00 100 PHE A O 1
ATOM 785 N N . ALA A 1 101 ? 11.560 -2.525 -20.845 1.00 78.00 101 ALA A N 1
ATOM 786 C CA . ALA A 1 101 ? 11.200 -3.889 -20.463 1.00 78.00 101 ALA A CA 1
ATOM 787 C C . ALA A 1 101 ? 11.231 -4.081 -18.935 1.00 78.00 101 ALA A C 1
ATOM 789 O O . ALA A 1 101 ? 10.335 -4.715 -18.368 1.00 78.00 101 ALA A O 1
ATOM 790 N N . ILE A 1 102 ? 12.218 -3.484 -18.254 1.00 81.38 102 ILE A N 1
ATOM 791 C CA . ILE A 1 102 ? 12.325 -3.507 -16.784 1.00 81.38 102 ILE A CA 1
ATOM 792 C C . ILE A 1 102 ? 11.130 -2.789 -16.150 1.00 81.38 102 ILE A C 1
ATOM 794 O O . ILE A 1 102 ? 10.526 -3.298 -15.200 1.00 81.38 102 ILE A O 1
ATOM 798 N N . LEU A 1 103 ? 10.752 -1.634 -16.701 1.00 82.06 103 LEU A N 1
ATOM 799 C CA . LEU A 1 103 ? 9.598 -0.866 -16.246 1.00 82.06 103 LEU A CA 1
ATOM 800 C C . LEU A 1 103 ? 8.306 -1.692 -16.366 1.00 82.06 103 LEU A C 1
ATOM 802 O O . LEU A 1 103 ? 7.566 -1.824 -15.388 1.00 82.06 103 LEU A O 1
ATOM 806 N N . VAL A 1 104 ? 8.065 -2.329 -17.514 1.00 83.44 104 VAL A N 1
ATOM 807 C CA . VAL A 1 104 ? 6.879 -3.177 -17.742 1.00 83.44 104 VAL A CA 1
ATOM 808 C C . VAL A 1 104 ? 6.848 -4.385 -16.808 1.00 83.44 104 VAL A C 1
ATOM 810 O O . VAL A 1 104 ? 5.793 -4.694 -16.244 1.00 83.44 104 VAL A O 1
ATOM 813 N N . LEU A 1 105 ? 7.990 -5.042 -16.586 1.00 85.00 105 LEU A N 1
ATOM 814 C CA . LEU A 1 105 ? 8.101 -6.146 -15.630 1.00 85.00 105 LEU A CA 1
ATOM 815 C C . LEU A 1 105 ? 7.701 -5.695 -14.221 1.00 85.00 105 LEU A C 1
ATOM 817 O O . LEU A 1 105 ? 6.968 -6.399 -13.523 1.00 85.00 105 LEU A O 1
ATOM 821 N N . LEU A 1 106 ? 8.122 -4.499 -13.814 1.00 85.44 106 LEU A N 1
ATOM 822 C CA . LEU A 1 106 ? 7.772 -3.953 -12.510 1.00 85.44 106 LEU A CA 1
ATOM 823 C C . LEU A 1 106 ? 6.267 -3.653 -12.418 1.00 85.44 106 LEU A C 1
ATOM 825 O O . LEU A 1 106 ? 5.628 -4.057 -11.445 1.00 85.44 106 LEU A O 1
ATOM 829 N N . TYR A 1 107 ? 5.660 -3.055 -13.448 1.00 85.69 107 TYR A N 1
ATOM 830 C CA . TYR A 1 107 ? 4.204 -2.857 -13.502 1.00 85.69 107 TYR A CA 1
ATOM 831 C C . TYR A 1 107 ? 3.419 -4.182 -13.471 1.00 85.69 107 TYR A C 1
ATOM 833 O O . TYR A 1 107 ? 2.375 -4.262 -12.816 1.00 85.69 107 TYR A O 1
ATOM 841 N N . MET A 1 108 ? 3.950 -5.247 -14.079 1.00 86.38 108 MET A N 1
ATOM 842 C CA . MET A 1 108 ? 3.378 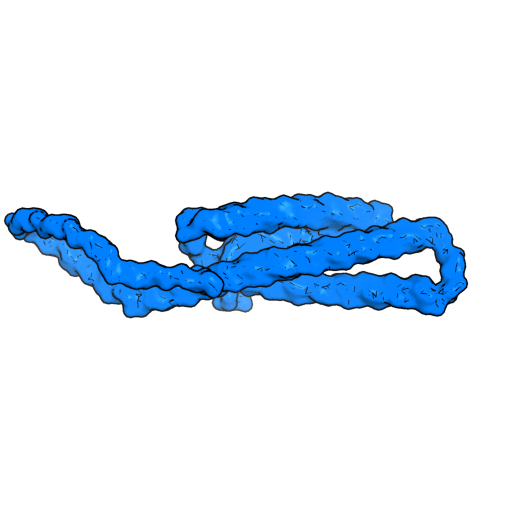-6.596 -13.993 1.00 86.38 108 MET A CA 1
ATOM 843 C C . MET A 1 108 ? 3.434 -7.189 -12.580 1.00 86.38 108 MET A C 1
ATOM 845 O O . MET A 1 108 ? 2.503 -7.887 -12.187 1.00 86.38 108 MET A O 1
ATOM 849 N N . VAL A 1 109 ? 4.473 -6.898 -11.789 1.00 88.25 109 VAL A N 1
ATOM 850 C CA . VAL A 1 109 ? 4.572 -7.314 -10.371 1.00 88.25 109 VAL A CA 1
ATOM 851 C C . VAL A 1 109 ? 3.718 -6.425 -9.456 1.00 88.25 109 VAL A C 1
ATOM 853 O O . VAL A 1 109 ? 3.115 -6.901 -8.490 1.00 88.25 109 VAL A O 1
ATOM 856 N N . LYS A 1 110 ? 3.619 -5.133 -9.777 1.00 86.81 110 LYS A N 1
ATOM 857 C CA . LYS A 1 110 ? 2.794 -4.136 -9.079 1.00 86.81 110 LYS A CA 1
ATOM 858 C C . LYS A 1 110 ? 1.302 -4.492 -9.145 1.00 86.81 110 LYS A C 1
ATOM 860 O O . LYS A 1 110 ? 0.584 -4.317 -8.161 1.00 86.81 110 LYS A O 1
ATOM 865 N N . PHE A 1 111 ? 0.841 -5.045 -10.267 1.00 87.88 111 PHE A N 1
ATOM 866 C CA . PHE A 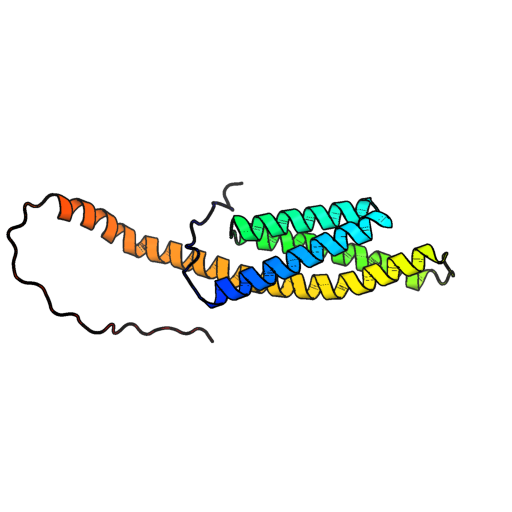1 111 ? -0.558 -5.426 -10.483 1.00 87.88 111 PHE A CA 1
ATOM 867 C C . PHE A 1 111 ? -1.121 -6.430 -9.447 1.00 87.88 111 PHE A C 1
ATOM 869 O O . PHE A 1 111 ? -2.080 -6.082 -8.750 1.00 87.88 111 PHE A O 1
ATOM 876 N N . PRO A 1 112 ? -0.558 -7.647 -9.268 1.00 89.88 112 PRO A N 1
ATOM 877 C CA . PRO A 1 112 ? -1.050 -8.597 -8.272 1.00 89.88 112 PRO A CA 1
ATOM 878 C C . PRO A 1 112 ? -0.867 -8.073 -6.846 1.00 89.88 112 PRO A C 1
ATOM 880 O O . PRO A 1 112 ? -1.711 -8.341 -5.991 1.00 89.88 112 PRO A O 1
ATOM 883 N N . PHE A 1 113 ? 0.184 -7.284 -6.588 1.00 89.62 113 PHE A N 1
ATOM 884 C CA . PHE A 1 113 ? 0.386 -6.652 -5.287 1.00 89.62 113 PHE A CA 1
ATOM 885 C C . PHE A 1 113 ? -0.781 -5.726 -4.921 1.00 89.62 113 PHE A C 1
ATOM 887 O O . PHE A 1 113 ? -1.329 -5.842 -3.824 1.00 89.62 113 PHE A O 1
ATOM 894 N N . TYR A 1 114 ? -1.219 -4.864 -5.844 1.00 88.75 114 TYR A N 1
ATOM 895 C CA . TYR A 1 114 ? -2.368 -3.995 -5.595 1.00 88.75 114 TYR A CA 1
ATOM 896 C C . TYR A 1 114 ? -3.674 -4.751 -5.421 1.00 88.75 114 TYR A C 1
ATOM 898 O O . TYR A 1 114 ? -4.478 -4.374 -4.573 1.00 88.75 114 TYR A O 1
ATOM 906 N N . LEU A 1 115 ? -3.881 -5.830 -6.172 1.00 89.88 115 LEU A N 1
ATOM 907 C CA . LEU A 1 115 ? -5.077 -6.660 -6.034 1.00 89.88 115 LEU A CA 1
ATOM 908 C C . LEU A 1 115 ? -5.156 -7.262 -4.620 1.00 89.88 115 LEU A C 1
ATOM 910 O O . LEU A 1 115 ? -6.186 -7.169 -3.947 1.00 89.88 115 LEU A O 1
ATOM 914 N N . VAL A 1 116 ? -4.032 -7.794 -4.129 1.00 92.19 116 VAL A N 1
ATOM 915 C CA . VAL A 1 116 ? -3.911 -8.317 -2.762 1.00 92.19 116 VAL A CA 1
ATOM 916 C C . VAL A 1 116 ? -4.085 -7.204 -1.726 1.00 92.19 116 VAL A C 1
ATOM 918 O O . VAL A 1 116 ? -4.829 -7.382 -0.759 1.00 92.19 116 VAL A O 1
ATOM 921 N N . ALA A 1 117 ? -3.452 -6.046 -1.924 1.00 89.31 117 ALA A N 1
ATOM 922 C CA . ALA A 1 117 ? -3.579 -4.910 -1.016 1.00 89.31 117 ALA A CA 1
ATOM 923 C C . ALA A 1 117 ? -5.039 -4.447 -0.906 1.00 89.31 117 ALA A C 1
ATOM 925 O O . ALA A 1 117 ? -5.577 -4.388 0.199 1.00 89.31 117 ALA A O 1
ATOM 926 N N . ILE A 1 118 ? -5.713 -4.215 -2.037 1.00 91.69 118 ILE A N 1
ATOM 927 C CA . ILE A 1 118 ? -7.125 -3.815 -2.095 1.00 91.69 118 ILE A CA 1
ATOM 928 C C . ILE A 1 118 ? -8.012 -4.841 -1.386 1.00 91.69 118 ILE A C 1
ATOM 930 O O . ILE A 1 118 ? -8.882 -4.445 -0.612 1.00 91.69 118 ILE A O 1
ATOM 934 N N . TYR A 1 119 ? -7.778 -6.140 -1.589 1.00 93.38 119 TYR A N 1
ATOM 935 C CA . TYR A 1 119 ? -8.539 -7.193 -0.914 1.00 93.38 119 TYR A CA 1
ATOM 936 C C . TYR A 1 119 ? -8.435 -7.097 0.617 1.00 93.38 119 TYR A C 1
ATOM 938 O O . TYR A 1 119 ? -9.455 -7.078 1.313 1.00 93.38 119 TYR A O 1
ATOM 946 N N . TYR A 1 120 ? -7.220 -6.970 1.158 1.00 90.88 120 TYR A N 1
ATOM 947 C CA . TYR A 1 120 ? -7.025 -6.852 2.607 1.00 90.88 120 TYR A CA 1
ATOM 948 C C . TYR A 1 120 ? -7.523 -5.516 3.168 1.00 90.88 120 TYR A C 1
ATOM 950 O O . TYR A 1 120 ? -8.081 -5.491 4.267 1.00 90.88 120 TYR A O 1
ATOM 958 N N . VAL A 1 121 ? -7.385 -4.417 2.420 1.00 89.94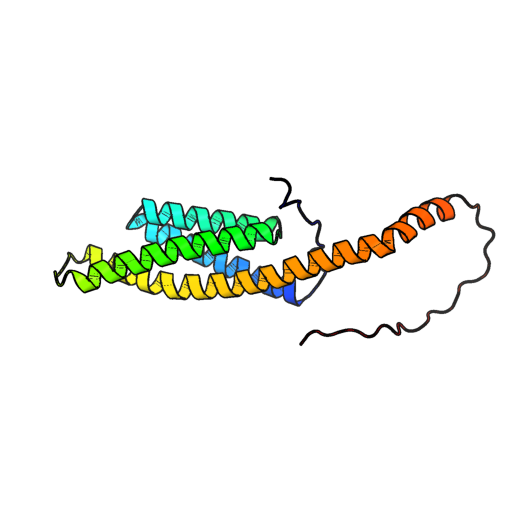 121 VAL A N 1
ATOM 959 C CA . VAL A 1 121 ? -7.956 -3.120 2.815 1.00 89.94 121 VAL A CA 1
ATOM 960 C C . VAL A 1 121 ? -9.479 -3.174 2.814 1.00 89.94 121 VAL A C 1
ATOM 962 O O . VAL A 1 121 ? -10.104 -2.607 3.706 1.00 89.94 121 VAL A O 1
ATOM 965 N N . PHE A 1 122 ? -10.095 -3.889 1.873 1.00 91.00 122 PHE A N 1
ATOM 966 C CA . PHE A 1 122 ? -11.542 -4.081 1.845 1.00 91.00 122 PHE A CA 1
ATOM 967 C C . PHE A 1 122 ? -12.031 -4.899 3.046 1.00 91.00 122 PHE A C 1
ATOM 969 O O . PHE A 1 122 ? -13.058 -4.578 3.648 1.00 91.00 122 PHE A O 1
ATOM 976 N N . LEU A 1 123 ? -11.270 -5.919 3.446 1.00 89.00 123 LEU A N 1
ATOM 977 C CA . LEU A 1 123 ? -11.566 -6.687 4.653 1.00 89.00 123 LEU A CA 1
ATOM 978 C C . LEU A 1 123 ? -11.453 -5.803 5.907 1.00 89.00 123 LEU A C 1
ATOM 980 O O . LEU A 1 123 ? -12.366 -5.791 6.727 1.00 89.00 123 LEU A O 1
ATOM 984 N N . ALA A 1 124 ? -10.410 -4.970 5.998 1.00 86.19 124 ALA A N 1
ATOM 985 C CA . ALA A 1 124 ? -10.261 -3.992 7.080 1.00 86.19 124 ALA A CA 1
ATOM 986 C C . ALA A 1 124 ? -11.374 -2.935 7.078 1.00 86.19 124 ALA A C 1
ATOM 988 O O . ALA A 1 124 ? -11.883 -2.570 8.132 1.00 86.19 124 ALA A O 1
ATOM 989 N N . TYR A 1 125 ? -11.805 -2.484 5.900 1.00 88.56 125 TYR A N 1
ATOM 990 C CA . TYR A 1 125 ? -12.935 -1.574 5.742 1.00 88.56 125 TYR A CA 1
ATOM 991 C C . TYR A 1 125 ? -14.231 -2.164 6.314 1.00 88.56 125 TYR A C 1
ATOM 993 O O . TYR A 1 125 ? -14.947 -1.462 7.030 1.00 88.56 125 TYR A O 1
ATOM 1001 N N . ARG A 1 126 ? -14.530 -3.440 6.030 1.00 86.88 126 ARG A N 1
ATOM 1002 C CA . ARG A 1 126 ? -15.722 -4.116 6.571 1.00 86.88 126 ARG A CA 1
ATOM 1003 C C . ARG A 1 126 ? -15.689 -4.176 8.096 1.00 86.88 126 ARG A C 1
ATOM 1005 O O . ARG A 1 126 ? -16.694 -3.846 8.719 1.00 86.88 126 ARG A O 1
ATOM 1012 N N . GLU A 1 127 ? -14.542 -4.529 8.670 1.00 85.00 127 GLU A N 1
ATOM 1013 C CA . GLU A 1 127 ? -14.346 -4.579 10.124 1.00 85.00 127 GLU A CA 1
ATOM 1014 C C . GLU A 1 127 ? -14.492 -3.191 10.767 1.00 85.00 127 GLU A C 1
ATOM 1016 O O . GLU A 1 127 ? -15.277 -3.016 11.697 1.00 85.00 127 GLU A O 1
ATOM 1021 N N . PHE A 1 128 ? -13.815 -2.166 10.234 1.00 83.62 128 PHE A N 1
ATOM 1022 C CA . PHE A 1 128 ? -13.901 -0.802 10.772 1.00 83.62 128 PHE A CA 1
ATOM 1023 C C . PHE A 1 128 ? -15.312 -0.218 10.660 1.00 83.62 128 PHE A C 1
ATOM 1025 O O . PHE A 1 128 ? -15.774 0.459 11.578 1.00 83.62 128 PHE A O 1
ATOM 1032 N N . LYS A 1 129 ? -16.029 -0.506 9.568 1.00 83.00 129 LYS A N 1
ATOM 1033 C CA . LYS A 1 129 ? -17.433 -0.109 9.422 1.00 83.00 129 LYS A CA 1
ATOM 1034 C C . LYS A 1 129 ? -18.334 -0.836 10.426 1.00 83.00 129 LYS A C 1
ATOM 1036 O O . LYS A 1 129 ? -19.235 -0.209 10.976 1.00 83.00 129 LYS A O 1
ATOM 1041 N N . GLY A 1 130 ? -18.101 -2.129 10.661 1.00 79.00 130 GLY A N 1
ATOM 1042 C CA . GLY A 1 130 ? -18.837 -2.920 11.650 1.00 79.00 130 GLY A CA 1
ATOM 1043 C C . GLY A 1 130 ? -18.696 -2.346 13.058 1.00 79.00 130 GLY A C 1
ATOM 1044 O O . GLY A 1 130 ? -19.701 -2.052 13.699 1.00 79.00 130 GLY A O 1
ATOM 1045 N N . LEU A 1 131 ? -17.458 -2.073 13.478 1.00 77.75 131 LEU A N 1
ATOM 1046 C CA . LEU A 1 131 ? -17.156 -1.462 14.777 1.00 77.75 131 LEU A CA 1
ATOM 1047 C C . LEU A 1 131 ? -17.762 -0.062 14.918 1.00 77.75 131 LEU A C 1
ATOM 1049 O O . LEU A 1 131 ? -18.253 0.298 15.985 1.00 77.75 131 LEU A O 1
ATOM 1053 N N . PHE A 1 132 ? -17.782 0.725 13.839 1.00 78.75 132 PHE A N 1
ATOM 1054 C CA . PHE A 1 132 ? -18.448 2.025 13.853 1.00 78.75 132 PHE A CA 1
ATOM 1055 C C . PHE A 1 132 ? -19.961 1.895 14.083 1.00 78.75 132 PHE A C 1
ATOM 1057 O O . PHE A 1 132 ? -20.512 2.590 14.937 1.00 78.75 132 PHE A O 1
ATOM 1064 N N . ILE A 1 133 ? -20.632 0.983 13.374 1.00 79.75 133 ILE A N 1
ATOM 1065 C CA . ILE A 1 133 ? -22.073 0.740 13.548 1.00 79.75 133 ILE A CA 1
ATOM 1066 C C . ILE A 1 133 ? -22.373 0.213 14.957 1.00 79.75 133 ILE A C 1
ATOM 1068 O O . ILE A 1 133 ? -23.334 0.664 15.576 1.00 79.75 133 ILE A O 1
ATOM 1072 N N . GLU A 1 134 ? -21.542 -0.686 15.487 1.00 72.94 134 GLU A N 1
ATOM 1073 C CA . GLU A 1 134 ? -21.674 -1.192 16.857 1.00 72.94 134 GLU A CA 1
ATOM 1074 C C . GLU A 1 134 ? -21.514 -0.069 17.888 1.00 72.94 134 GLU A C 1
ATOM 1076 O O . GLU A 1 134 ? -22.344 0.064 18.787 1.00 72.94 134 GLU A O 1
ATOM 1081 N N . SER A 1 135 ? -20.515 0.804 17.712 1.00 69.38 135 SER A N 1
ATOM 1082 C CA . SER A 1 135 ? -20.324 1.969 18.583 1.00 69.38 135 SER A CA 1
ATOM 1083 C C . SER A 1 135 ? -21.535 2.910 18.558 1.00 69.38 135 SER A C 1
ATOM 1085 O O . SER A 1 135 ? -22.002 3.344 19.606 1.00 69.38 135 SER A O 1
ATOM 1087 N N . MET A 1 136 ? -22.123 3.157 17.383 1.00 67.12 136 MET A N 1
ATOM 1088 C CA . MET A 1 136 ? -23.314 3.998 17.245 1.00 67.12 136 MET A CA 1
ATOM 1089 C C . MET A 1 136 ? -24.573 3.332 17.822 1.00 67.12 136 MET A C 1
ATOM 1091 O O . MET A 1 136 ? -25.404 4.009 18.426 1.00 67.12 136 MET A O 1
ATOM 1095 N N . SER A 1 137 ? -24.707 2.010 17.681 1.00 61.22 137 SER A N 1
ATOM 1096 C CA . SER A 1 137 ? -25.798 1.228 18.275 1.00 61.22 137 SER A CA 1
ATOM 1097 C C . SER A 1 137 ? -25.721 1.213 19.804 1.00 61.22 137 SER A C 1
ATOM 1099 O O . SER A 1 137 ? -26.748 1.357 20.468 1.00 61.22 137 SER A O 1
ATOM 1101 N N . ASN A 1 138 ? -24.518 1.094 20.373 1.00 54.12 138 ASN A N 1
ATOM 1102 C CA . ASN A 1 138 ? -24.316 1.155 21.820 1.00 54.12 138 ASN A CA 1
ATOM 1103 C C . ASN A 1 138 ? -24.581 2.557 22.381 1.00 54.12 138 ASN A C 1
ATOM 1105 O O . ASN A 1 138 ? -25.139 2.658 23.466 1.00 54.12 138 ASN A O 1
ATOM 1109 N N . VAL A 1 139 ? -24.339 3.637 21.627 1.00 52.78 139 VAL A N 1
ATOM 1110 C CA . VAL A 1 139 ? -24.726 5.003 22.042 1.00 52.78 139 VAL A CA 1
ATOM 1111 C C . VAL A 1 139 ? -26.251 5.160 22.194 1.00 52.78 139 VAL A C 1
ATOM 1113 O O . VAL A 1 139 ? -26.704 5.941 23.031 1.00 52.78 139 VAL A O 1
ATOM 1116 N N . GLY A 1 140 ? -27.056 4.362 21.479 1.00 44.19 140 GLY A N 1
ATOM 1117 C CA . GLY A 1 140 ? -28.509 4.282 21.688 1.00 44.19 140 GLY A CA 1
ATOM 1118 C C . GLY A 1 140 ? -28.929 3.631 23.016 1.00 44.19 140 GLY A C 1
ATOM 1119 O O . GLY A 1 140 ? -30.015 3.919 23.514 1.00 44.19 140 GLY A O 1
ATOM 1120 N N . TYR A 1 141 ? -28.068 2.805 23.619 1.00 41.69 141 TYR A N 1
ATOM 1121 C CA . TYR A 1 141 ? -28.313 2.127 24.901 1.00 41.69 141 TYR A CA 1
ATOM 1122 C C . TYR A 1 141 ? -27.532 2.745 26.080 1.00 41.69 141 TYR A C 1
ATOM 1124 O O . TYR A 1 141 ? -28.005 2.718 27.216 1.00 41.69 141 TYR A O 1
ATOM 1132 N N . GLU A 1 142 ? -26.380 3.374 25.838 1.00 41.84 142 GLU A N 1
ATOM 1133 C CA . GLU A 1 142 ? -25.545 4.010 26.868 1.00 41.84 142 GLU A CA 1
ATOM 1134 C C . GLU A 1 142 ? -25.948 5.457 27.185 1.00 41.84 142 GLU A C 1
ATOM 1136 O O . GLU A 1 142 ? -25.591 5.968 28.250 1.00 41.84 142 GLU A O 1
ATOM 1141 N N . GLY A 1 143 ? -26.769 6.098 26.344 1.00 37.84 143 GLY A N 1
ATOM 1142 C CA . GLY A 1 143 ? -27.396 7.384 26.676 1.00 37.84 143 GLY A CA 1
ATOM 1143 C C . GLY A 1 143 ? -28.259 7.328 27.948 1.00 37.84 143 GLY A C 1
ATOM 1144 O O . GLY A 1 143 ? -28.357 8.319 28.669 1.00 37.84 143 GLY A O 1
ATOM 1145 N N . TYR A 1 144 ? -28.806 6.154 28.281 1.00 40.81 144 TYR A N 1
ATOM 1146 C CA . TYR A 1 144 ? -29.477 5.915 29.562 1.00 40.81 144 TYR A CA 1
ATOM 1147 C C . TYR A 1 144 ? -28.499 5.509 30.680 1.00 40.81 144 TYR A C 1
ATOM 1149 O O . TYR A 1 144 ? -28.673 5.929 31.821 1.00 40.81 144 TYR A O 1
ATOM 1157 N N . GLY A 1 145 ? -27.432 4.763 30.374 1.00 43.28 145 GLY A N 1
ATOM 1158 C CA . GLY A 1 145 ? -26.481 4.261 31.378 1.00 43.28 145 GLY A CA 1
ATOM 1159 C C . GLY A 1 145 ? -25.526 5.316 31.950 1.00 43.28 145 GLY A C 1
ATOM 1160 O O . GLY A 1 145 ? -25.246 5.315 33.151 1.00 43.28 145 GLY A O 1
ATOM 1161 N N . VAL A 1 146 ? -25.049 6.260 31.129 1.00 46.66 146 VAL A N 1
ATOM 1162 C CA . VAL A 1 146 ? -24.142 7.321 31.606 1.00 46.66 146 VAL A CA 1
ATOM 1163 C C . VAL A 1 146 ? -24.901 8.340 32.457 1.00 46.66 146 VAL A C 1
ATOM 1165 O O . VAL A 1 146 ? -24.392 8.762 33.493 1.00 46.66 146 VAL A O 1
ATOM 1168 N N . MET A 1 147 ? -26.143 8.682 32.100 1.00 41.75 147 MET A N 1
ATOM 1169 C CA . MET A 1 147 ? -26.967 9.581 32.917 1.00 41.75 147 MET A CA 1
ATOM 1170 C C . MET A 1 147 ? -27.390 8.926 34.245 1.00 41.75 147 MET A C 1
ATOM 1172 O O . MET A 1 147 ? -27.433 9.604 35.272 1.00 41.75 147 MET A O 1
ATOM 1176 N N . GLN A 1 148 ? -27.602 7.607 34.264 1.00 44.09 148 GLN A N 1
ATOM 1177 C CA . GLN A 1 148 ? -27.930 6.859 35.481 1.00 44.09 148 GLN A CA 1
ATOM 1178 C C . GLN A 1 148 ? -26.735 6.746 36.447 1.00 44.09 148 GLN A C 1
ATOM 1180 O O . GLN A 1 148 ? -26.895 6.994 37.642 1.00 44.09 148 GLN A O 1
ATOM 1185 N N . ASN A 1 149 ? -25.512 6.550 35.937 1.00 47.09 149 ASN A N 1
ATOM 1186 C CA . ASN A 1 149 ? -24.288 6.554 36.757 1.00 47.09 149 ASN A CA 1
ATOM 1187 C C . ASN A 1 149 ? -23.994 7.906 37.443 1.00 47.09 149 ASN A C 1
ATOM 1189 O O . ASN A 1 149 ? -23.380 7.938 38.513 1.00 47.09 149 ASN A O 1
ATOM 1193 N N . TRP A 1 150 ? -24.426 9.034 36.862 1.00 46.50 150 TRP A N 1
ATOM 1194 C CA . TRP A 1 150 ? -24.296 10.353 37.499 1.00 46.50 150 TRP A CA 1
ATOM 1195 C C . TRP A 1 150 ? -25.324 10.587 38.618 1.00 46.50 150 TRP A C 1
ATOM 1197 O O . TRP A 1 150 ? -25.006 11.291 39.581 1.00 46.50 150 TRP A O 1
ATOM 1207 N N . TYR A 1 151 ? -26.519 9.987 38.530 1.00 47.47 151 TYR A N 1
ATOM 1208 C CA . TYR A 1 151 ? -27.520 10.032 39.604 1.00 47.47 151 TYR A CA 1
ATOM 1209 C C . TYR A 1 151 ? -27.186 9.068 40.754 1.00 47.47 151 TYR A C 1
ATOM 1211 O O . TYR A 1 151 ? -27.314 9.460 41.917 1.00 47.47 151 TYR A O 1
ATOM 1219 N N . ASP A 1 152 ? -26.661 7.873 40.462 1.00 46.59 152 ASP A N 1
ATOM 1220 C CA . ASP A 1 152 ? -26.283 6.888 41.490 1.00 46.59 152 ASP A CA 1
ATOM 1221 C C . ASP A 1 152 ? -25.045 7.297 42.311 1.00 46.59 152 ASP A C 1
ATOM 1223 O O . ASP A 1 152 ? -24.895 6.894 43.463 1.00 46.59 152 ASP A O 1
ATOM 1227 N N . ARG A 1 153 ? -24.178 8.180 41.793 1.00 48.19 153 ARG A N 1
ATOM 1228 C CA . ARG A 1 153 ? -23.009 8.692 42.543 1.00 48.19 153 ARG A CA 1
ATOM 1229 C C . ARG A 1 153 ? -23.319 9.755 43.603 1.00 48.19 153 ARG A C 1
ATOM 1231 O O . ARG A 1 153 ? -22.407 10.139 44.334 1.00 48.19 153 ARG A O 1
ATOM 1238 N N . ARG A 1 154 ? -24.553 10.269 43.684 1.00 47.47 154 ARG A N 1
ATOM 1239 C CA . ARG A 1 154 ? -24.945 11.304 44.668 1.00 47.47 154 ARG A CA 1
ATOM 1240 C C . ARG A 1 154 ? -25.781 10.783 45.835 1.00 47.47 154 ARG A C 1
ATOM 1242 O O . ARG A 1 154 ? -26.119 11.577 46.711 1.00 47.47 154 ARG A O 1
ATOM 1249 N N . GLN A 1 155 ? -26.096 9.490 45.890 1.00 45.66 155 GLN A N 1
ATOM 1250 C CA . GLN A 1 155 ? -26.759 8.921 47.060 1.00 45.66 155 GLN A CA 1
ATOM 1251 C C . GLN A 1 155 ? -25.723 8.471 48.105 1.00 45.66 155 GLN A C 1
ATOM 1253 O O . GLN A 1 155 ? -24.853 7.659 47.790 1.00 45.66 155 GLN A O 1
ATOM 1258 N N . PRO A 1 156 ? -25.787 8.963 49.357 1.00 45.41 156 PRO A N 1
ATOM 1259 C CA . PRO A 1 156 ? -25.038 8.362 50.451 1.00 45.41 156 PRO A CA 1
ATOM 1260 C C . PRO A 1 156 ? -25.556 6.937 50.692 1.00 45.41 156 PRO A C 1
ATOM 1262 O O . PRO A 1 156 ? -26.723 6.711 51.006 1.00 45.41 156 PRO A O 1
ATOM 1265 N N . SER A 1 157 ? -24.662 5.971 50.505 1.00 47.66 157 SER A N 1
ATOM 1266 C CA . SER A 1 157 ? -24.904 4.535 50.596 1.00 47.66 157 SER A CA 1
ATOM 1267 C C . SER A 1 157 ? -25.364 4.102 51.993 1.00 47.66 157 SER A C 1
ATOM 1269 O O . SER A 1 157 ? -24.577 4.112 52.940 1.00 47.66 157 SER A O 1
ATOM 1271 N N . SER A 1 158 ? -26.603 3.624 52.098 1.00 51.41 158 SER A N 1
ATOM 1272 C CA . SER A 1 158 ? -27.002 2.612 53.083 1.00 51.41 158 SER A CA 1
ATOM 1273 C C . SER A 1 158 ? -27.113 1.280 52.331 1.00 51.41 158 SER A C 1
ATOM 1275 O O . SER A 1 158 ? -28.004 1.091 51.512 1.00 51.41 158 SER A O 1
ATOM 1277 N N . GLN A 1 159 ? -26.120 0.405 52.511 1.00 49.47 159 GLN A N 1
ATOM 1278 C CA . GLN A 1 159 ? -25.953 -0.855 51.770 1.00 49.47 159 GLN A CA 1
ATOM 1279 C C . GLN A 1 159 ? -26.996 -1.922 52.151 1.00 49.47 159 GLN A C 1
ATOM 1281 O O . GLN A 1 159 ? -27.101 -2.262 53.331 1.00 49.47 159 GLN A O 1
ATOM 1286 N N . PRO A 1 160 ? -27.637 -2.581 51.169 1.00 54.75 160 PRO A N 1
ATOM 1287 C CA . PRO A 1 160 ? -28.049 -3.980 51.255 1.00 54.75 160 PRO A CA 1
ATOM 1288 C C . PRO A 1 160 ? -27.025 -4.918 50.560 1.00 54.75 160 PRO A C 1
ATOM 1290 O O . PRO A 1 160 ? -26.233 -4.460 49.733 1.00 54.75 160 PRO A O 1
ATOM 1293 N N . PRO A 1 161 ? -26.999 -6.223 50.907 1.00 59.25 161 PRO A N 1
ATOM 1294 C CA . PRO A 1 161 ? -25.963 -7.181 50.494 1.00 59.25 161 PRO A CA 1
ATOM 1295 C C . PRO A 1 161 ? -25.945 -7.494 48.980 1.00 59.25 161 PRO A C 1
ATOM 1297 O O . PRO A 1 161 ? -26.959 -7.325 48.300 1.00 59.25 161 PRO A O 1
ATOM 1300 N N . PRO A 1 162 ? -24.797 -7.966 48.444 1.00 63.12 162 PRO A N 1
ATOM 1301 C CA . PRO A 1 162 ? -24.547 -8.048 47.006 1.00 63.12 162 PRO A CA 1
ATOM 1302 C C . PRO A 1 162 ? -25.348 -9.163 46.300 1.00 63.12 162 PRO A C 1
ATOM 1304 O O . PRO A 1 162 ? -25.412 -10.287 46.807 1.00 63.12 162 PRO A O 1
ATOM 1307 N N . PRO A 1 163 ? -25.908 -8.897 45.103 1.00 61.97 163 PRO A N 1
ATOM 1308 C CA . PRO A 1 163 ? -26.541 -9.916 44.270 1.00 61.97 163 PRO A CA 1
ATOM 1309 C C . PRO A 1 163 ? -25.509 -10.882 43.662 1.00 61.97 163 PRO A C 1
ATOM 1311 O O . PRO A 1 163 ? -24.415 -10.489 43.257 1.00 61.97 163 PRO A O 1
ATOM 1314 N N . GLN A 1 164 ? -25.875 -12.166 43.607 1.00 63.31 164 GLN A N 1
ATOM 1315 C CA . GLN A 1 164 ? -25.056 -13.248 43.053 1.00 63.31 164 GLN A CA 1
ATOM 1316 C C . GLN A 1 164 ? -24.842 -13.094 41.532 1.00 63.31 164 GLN A C 1
ATOM 1318 O O . GLN A 1 164 ? -25.739 -12.613 40.834 1.00 63.31 164 GLN A O 1
ATOM 1323 N N . PRO A 1 165 ? -23.689 -13.536 40.992 1.00 51.53 165 PRO A N 1
ATOM 1324 C CA . PRO A 1 165 ? -23.390 -13.449 39.566 1.00 51.53 165 PRO A CA 1
ATOM 1325 C C . PRO A 1 165 ? -24.302 -14.382 38.758 1.00 51.53 165 PRO A C 1
ATOM 1327 O O . PRO A 1 165 ? -24.225 -15.604 38.876 1.00 51.53 165 PRO A O 1
ATOM 1330 N N . GLN A 1 166 ? -25.159 -13.803 37.917 1.00 63.62 166 GLN A N 1
ATOM 1331 C CA . GLN A 1 166 ? -25.920 -14.563 36.929 1.00 63.62 166 GLN A CA 1
ATOM 1332 C C . GLN A 1 166 ? -25.029 -14.884 35.716 1.00 63.62 166 GLN A C 1
ATOM 1334 O O . GLN A 1 166 ? -24.328 -13.994 35.226 1.00 63.62 166 GLN A O 1
ATOM 1339 N N . PRO A 1 167 ? -25.041 -16.128 35.201 1.00 57.72 167 PRO A N 1
ATOM 1340 C CA . PRO A 1 167 ? -24.358 -16.471 33.961 1.00 57.72 167 PRO A CA 1
ATOM 1341 C C . PRO A 1 167 ? -24.926 -15.667 32.787 1.00 57.72 167 PRO A C 1
ATOM 1343 O O . PRO A 1 167 ? -26.140 -15.577 32.604 1.00 57.72 167 PRO A O 1
ATOM 1346 N N . PHE A 1 168 ? -24.033 -15.102 31.979 1.00 61.66 168 PHE A N 1
ATOM 1347 C CA . PHE A 1 168 ? -24.364 -14.355 30.770 1.00 61.66 168 PHE A CA 1
ATOM 1348 C C . PHE A 1 168 ? -25.149 -15.236 29.779 1.00 61.66 168 PHE A C 1
ATOM 1350 O O . PHE A 1 168 ? -24.630 -16.229 29.276 1.00 61.66 168 PHE A O 1
ATOM 1357 N N . THR A 1 169 ? -26.400 -14.865 29.495 1.00 56.34 169 THR A N 1
ATOM 1358 C CA . THR A 1 169 ? -27.331 -15.549 28.571 1.00 56.34 169 THR A CA 1
ATOM 1359 C C . THR A 1 169 ? -27.519 -14.776 27.260 1.00 56.34 169 THR A C 1
ATOM 1361 O O . THR A 1 169 ? -28.574 -14.820 26.635 1.00 56.34 169 THR A O 1
ATOM 1364 N N . GLY A 1 170 ? -26.494 -14.045 26.816 1.00 64.69 170 GLY A N 1
ATOM 1365 C CA . GLY A 1 170 ? -26.516 -13.388 25.513 1.00 64.69 170 GLY A CA 1
ATOM 1366 C C . GLY A 1 170 ? -26.221 -14.376 24.385 1.00 64.69 170 GLY A C 1
ATOM 1367 O O . GLY A 1 170 ? -25.183 -15.040 24.394 1.00 64.69 170 GLY A O 1
ATOM 1368 N N . THR A 1 171 ? -27.104 -14.452 23.385 1.00 53.69 171 THR A N 1
ATOM 1369 C CA . THR A 1 171 ? -26.835 -15.111 22.098 1.00 53.69 171 THR A CA 1
ATOM 1370 C C . THR A 1 171 ? -25.649 -14.430 21.422 1.00 53.69 171 THR A C 1
ATOM 1372 O O . THR A 1 171 ? -25.791 -13.384 20.792 1.00 53.69 171 THR A O 1
ATOM 1375 N N . GLY A 1 172 ? -24.461 -15.016 21.574 1.00 53.66 172 GLY A N 1
ATOM 1376 C CA . GLY A 1 172 ? -23.271 -14.615 20.837 1.00 53.66 172 GLY A CA 1
ATOM 1377 C C . GLY A 1 172 ? -23.477 -14.883 19.351 1.00 53.66 172 GLY A C 1
ATOM 1378 O O . GLY A 1 172 ? -23.311 -16.013 18.893 1.00 53.66 172 GLY A O 1
ATOM 1379 N N . TYR A 1 173 ? -23.848 -13.854 18.593 1.00 54.16 173 TYR A N 1
ATOM 1380 C CA . TYR A 1 173 ? -23.924 -13.950 17.141 1.00 54.16 173 TYR A CA 1
ATOM 1381 C C . TYR A 1 173 ? -22.509 -13.932 16.561 1.00 54.16 173 TYR A C 1
ATOM 1383 O O . TYR A 1 173 ? -21.879 -12.889 16.407 1.00 54.16 173 TYR A O 1
ATOM 1391 N N . ARG A 1 174 ? -22.004 -15.126 16.240 1.00 55.31 174 ARG A N 1
ATOM 1392 C CA . ARG A 1 174 ? -20.890 -15.300 15.309 1.00 55.31 174 ARG A CA 1
ATOM 1393 C C . ARG A 1 174 ? -21.435 -15.117 13.896 1.00 55.31 174 ARG A C 1
ATOM 1395 O O . ARG A 1 174 ? -22.167 -15.975 13.412 1.00 55.31 174 ARG A O 1
ATOM 1402 N N . LEU A 1 175 ? -21.084 -14.011 13.248 1.00 46.00 175 LEU A N 1
ATOM 1403 C CA . LEU A 1 175 ? -21.236 -13.879 11.801 1.00 46.00 175 LEU A CA 1
ATOM 1404 C C . LEU A 1 175 ? -20.110 -14.695 11.152 1.00 46.00 175 LEU A C 1
ATOM 1406 O O . LEU A 1 175 ? -18.949 -14.286 11.175 1.00 46.00 175 LEU A O 1
ATOM 1410 N N . GLY A 1 176 ? -20.460 -15.901 10.700 1.00 45.19 176 GLY A N 1
ATOM 1411 C CA . GLY A 1 176 ? -19.674 -16.682 9.744 1.00 45.19 176 GLY A CA 1
ATOM 1412 C C . GLY A 1 176 ? -19.878 -16.193 8.317 1.00 45.19 176 GLY A C 1
ATOM 1413 O O . GLY A 1 176 ? -20.871 -15.468 8.077 1.00 45.19 176 GLY A O 1
#

Secondary structure (DSSP, 8-state):
--S-------TTS-HHHHHHHHHHHHHHHHHHHHHHHHHTT-HHHHHHHHHHHHHHHHHHHH--HHHHHHHHHHHHHHHHHHHHHHHHHHHS-----HHHHHHHHHHHHHHHHHHHHHHHHHHHHHHHHHHHHHHHHHHHHHHHHHHHHHHHTTS---PPPPPP-PPP--------

Radius of gyration: 24.42 Å; chains: 1; bounding box: 45×34×85 Å

Organism: NCBI:txid5963

pLDDT: mean 74.59, std 16.67, range [37.84, 93.38]

Foldseek 3Di:
DVQFDQDPQDPPPDPVLVVLLVVLVVLLVVLLVLLVVVCVLPVVLSVLSVVLSVLSVVCSVSVTLVSLVVSLVSLVVSLVVLVVLLVVVVPVPDPPDPSSVVVNVSSVVSNVSSVVSNVSSVVSSVVSVVSVVVVVVVCVVCVVVVVVVVVVVPDDDPDDDDDDDDPDPDDPDDDD

Sequence (176 aa):
MLLCLPTDISDTANCQMVKLLRILKGLCAVQVCLGIFIMFIDIWSGIMLLLAALIFVLVIWTKSWCMCVMYILLCMMDLMTSIMLVGNYFSDNNPTEDDFAILVLLYMVKFPFYLVAIYYVFLAYREFKGLFIESMSNVGYEGYGVMQNWYDRRQPSSQPPPPQPQPFTGTGYRLG